Protein AF-A0A2M9B5Z3-F1 (afdb_monomer)

Solvent-accessible surface area (backbone atoms only — not comparable to full-atom values): 4572 Å² total; per-residue (Å²): 130,86,78,80,76,80,72,64,95,74,67,75,69,74,75,48,66,68,58,53,55,46,57,53,62,56,61,57,54,80,80,47,61,76,87,54,42,62,62,52,52,54,52,41,50,53,52,45,49,26,62,74,72,68,43,66,84,81,68,70,99,78,81,88,79,83,80,135

Sequence (68 aa):
MPEVRDQDPSGSTAHDPRVAAVLADLDQLADLPVEEHPGVYEAVHAKLRAVLDGADPTADPAEEPGGP

Structure (mmCIF, N/CA/C/O backbone):
data_AF-A0A2M9B5Z3-F1
#
_entry.id   AF-A0A2M9B5Z3-F1
#
loop_
_atom_site.group_PDB
_atom_site.id
_atom_site.type_symbol
_atom_site.label_atom_id
_atom_site.label_alt_id
_atom_site.label_comp_id
_atom_site.label_asym_id
_atom_site.label_entity_id
_atom_site.label_seq_id
_atom_site.pdbx_PDB_ins_code
_atom_site.Cartn_x
_atom_site.Cartn_y
_atom_site.Cartn_z
_atom_site.occupancy
_atom_site.B_iso_or_equiv
_atom_site.auth_seq_id
_atom_site.auth_comp_id
_atom_site.auth_asym_id
_atom_site.auth_atom_id
_atom_site.pdbx_PDB_model_num
ATOM 1 N N . MET A 1 1 ? -15.600 27.802 -21.471 1.00 48.81 1 MET A N 1
ATOM 2 C CA . MET A 1 1 ? -15.486 26.607 -20.615 1.00 48.81 1 MET A CA 1
ATOM 3 C C . MET A 1 1 ? -14.631 25.610 -21.380 1.00 48.81 1 MET A C 1
ATOM 5 O O . MET A 1 1 ? -15.056 25.261 -22.473 1.00 48.81 1 MET A O 1
ATOM 9 N N . PRO A 1 2 ? -13.415 25.251 -20.940 1.00 52.25 2 PRO A N 1
ATOM 10 C CA . PRO A 1 2 ? -12.686 24.160 -21.580 1.00 52.25 2 PRO A CA 1
ATOM 11 C C . PRO A 1 2 ? -13.474 22.862 -21.368 1.00 52.25 2 PRO A C 1
ATOM 13 O O . PRO A 1 2 ? -13.868 22.562 -20.241 1.00 52.25 2 PRO A O 1
ATOM 16 N N . GLU A 1 3 ? -13.761 22.148 -22.455 1.00 53.25 3 GLU A N 1
ATOM 17 C CA . GLU A 1 3 ? -14.387 20.829 -22.401 1.00 53.25 3 GLU A CA 1
ATOM 18 C C . GLU A 1 3 ? -13.480 19.868 -21.632 1.00 53.25 3 GLU A C 1
ATOM 20 O O . GLU A 1 3 ? -12.283 19.747 -21.914 1.00 53.25 3 GLU A O 1
ATOM 25 N N . VAL A 1 4 ? -14.059 19.196 -20.639 1.00 64.25 4 VAL A N 1
ATOM 26 C CA . VAL A 1 4 ? -13.469 18.005 -20.040 1.00 64.25 4 VAL A CA 1
ATOM 27 C C . VAL A 1 4 ? -13.313 16.988 -21.165 1.00 64.25 4 VAL A C 1
ATOM 29 O O . VAL A 1 4 ? -14.300 16.518 -21.717 1.00 64.25 4 VAL A O 1
ATOM 32 N N . ARG A 1 5 ? -12.073 16.720 -21.581 1.00 56.81 5 ARG A N 1
ATOM 33 C CA . ARG A 1 5 ? -11.793 15.657 -22.547 1.00 56.81 5 ARG A CA 1
ATOM 34 C C . ARG A 1 5 ? -12.380 14.366 -21.987 1.00 56.81 5 ARG A C 1
ATOM 36 O O . ARG A 1 5 ? -11.959 13.942 -20.911 1.00 56.81 5 ARG A O 1
ATOM 43 N N . ASP A 1 6 ? -13.337 13.799 -22.718 1.00 52.47 6 ASP A N 1
ATOM 44 C CA . ASP A 1 6 ? -13.782 12.414 -22.605 1.00 52.47 6 ASP A CA 1
ATOM 45 C C . ASP A 1 6 ? -12.539 11.545 -22.388 1.00 52.47 6 ASP A C 1
ATOM 47 O O . ASP A 1 6 ? -11.699 11.394 -23.280 1.00 52.47 6 ASP A O 1
ATOM 51 N N . GLN A 1 7 ? -12.350 11.069 -21.157 1.00 57.38 7 GLN A N 1
ATOM 52 C CA . GLN A 1 7 ? -11.377 10.022 -20.908 1.00 57.38 7 GLN A CA 1
ATOM 53 C C . GLN A 1 7 ? -11.960 8.782 -21.566 1.00 57.38 7 GLN A C 1
ATOM 55 O O . GLN A 1 7 ? -12.952 8.246 -21.082 1.00 57.38 7 GLN A O 1
ATOM 60 N N . ASP A 1 8 ? -11.374 8.385 -22.691 1.00 47.84 8 ASP A N 1
ATOM 61 C CA . ASP A 1 8 ? -11.653 7.130 -23.378 1.00 47.84 8 ASP A CA 1
ATOM 62 C C . ASP A 1 8 ? -11.819 6.005 -22.329 1.00 47.84 8 ASP A C 1
ATOM 64 O O . ASP A 1 8 ? -10.837 5.644 -21.671 1.00 47.84 8 ASP A O 1
ATOM 68 N N . PRO A 1 9 ? -13.023 5.426 -22.125 1.00 48.91 9 PRO A N 1
ATOM 69 C CA . PRO A 1 9 ? -13.224 4.368 -21.129 1.00 48.91 9 PRO A CA 1
ATOM 70 C C . PRO A 1 9 ? -12.524 3.058 -21.527 1.00 48.91 9 PRO A C 1
ATOM 72 O O . PRO A 1 9 ? -12.577 2.072 -20.797 1.00 48.91 9 PRO A O 1
ATOM 75 N N . SER A 1 10 ? -11.873 3.047 -22.694 1.00 48.47 10 SER A N 1
ATOM 76 C CA . SER A 1 10 ? -11.147 1.923 -23.267 1.00 48.47 10 SER A CA 1
ATOM 77 C C . SER A 1 10 ? -9.682 2.270 -23.555 1.00 48.47 10 SER A C 1
ATOM 79 O O . SER A 1 10 ? -9.057 1.668 -24.4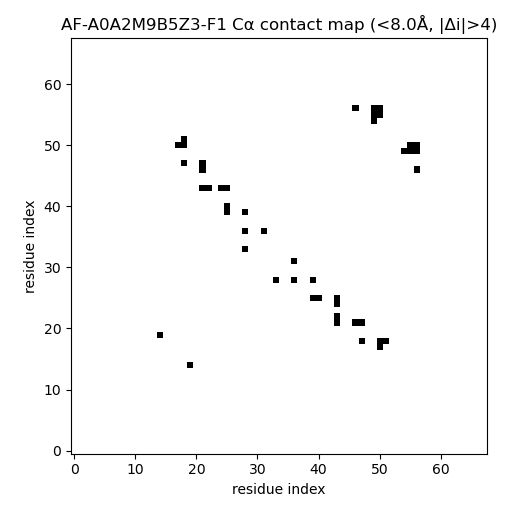32 1.00 48.47 10 SER A O 1
ATOM 81 N N . GLY A 1 11 ? -9.105 3.218 -22.810 1.00 43.91 11 GLY A N 1
ATOM 82 C CA . GLY A 1 11 ? -7.661 3.290 -22.666 1.00 43.91 11 GLY A CA 1
ATOM 83 C C . GLY A 1 11 ? -7.207 2.003 -21.997 1.00 43.91 11 GLY A C 1
ATOM 84 O O . GLY A 1 11 ? -7.321 1.869 -20.785 1.00 43.91 11 GLY A O 1
ATOM 85 N N . SER A 1 12 ? -6.746 1.033 -22.785 1.00 48.62 12 SER A N 1
ATOM 86 C CA . SER A 1 12 ? -6.014 -0.122 -22.285 1.00 48.62 12 SER A CA 1
ATOM 87 C C . SER A 1 12 ? -4.761 0.413 -21.594 1.00 48.62 12 SER A C 1
ATOM 89 O O . SER A 1 12 ? -3.691 0.474 -22.198 1.00 48.62 12 SER A O 1
ATOM 91 N N . THR A 1 13 ? -4.888 0.843 -20.336 1.00 55.41 13 THR A N 1
ATOM 92 C CA . THR A 1 13 ? -3.797 0.876 -19.378 1.00 55.41 13 THR A CA 1
ATOM 93 C C . THR A 1 13 ? -3.270 -0.539 -19.411 1.00 55.41 13 THR A C 1
ATOM 95 O O . THR A 1 13 ? -3.876 -1.446 -18.847 1.00 55.41 13 THR A O 1
ATOM 98 N N . ALA A 1 14 ? -2.208 -0.770 -20.184 1.00 55.16 14 ALA A N 1
ATOM 99 C CA . ALA A 1 14 ? -1.447 -1.993 -20.069 1.00 55.16 14 ALA A CA 1
ATOM 100 C C . ALA A 1 14 ? -1.186 -2.137 -18.570 1.00 55.16 14 ALA A C 1
ATOM 102 O O . ALA A 1 14 ? -0.525 -1.280 -17.983 1.00 55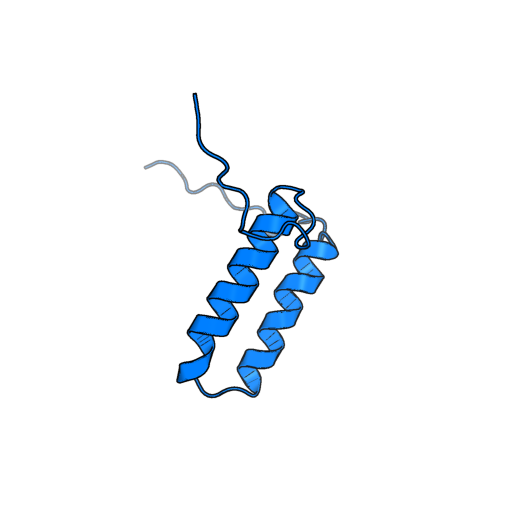.16 14 ALA A O 1
ATOM 103 N N . HIS A 1 15 ? -1.850 -3.110 -17.943 1.00 67.75 15 HIS A N 1
ATOM 104 C CA . HIS A 1 15 ? -1.719 -3.378 -16.523 1.00 67.75 15 HIS A CA 1
ATOM 105 C C . HIS A 1 15 ? -0.249 -3.732 -16.325 1.00 67.75 15 HIS A C 1
ATOM 107 O O . HIS A 1 15 ? 0.145 -4.865 -16.599 1.00 67.75 15 HIS A O 1
ATOM 113 N N . ASP A 1 16 ? 0.585 -2.755 -15.950 1.00 83.94 16 ASP A N 1
ATOM 114 C CA . ASP A 1 16 ? 1.970 -3.045 -15.610 1.00 83.94 16 ASP A CA 1
ATOM 115 C C . ASP A 1 16 ? 1.894 -4.023 -14.430 1.00 83.94 16 ASP A C 1
ATOM 117 O O . ASP A 1 16 ? 1.287 -3.697 -13.400 1.00 83.94 16 ASP A O 1
ATOM 121 N N . PRO A 1 17 ? 2.424 -5.249 -14.577 1.00 89.00 17 PRO A N 1
ATOM 122 C CA . PRO A 1 17 ? 2.265 -6.282 -13.565 1.00 89.00 17 PRO A CA 1
ATOM 123 C C . PRO A 1 17 ? 2.897 -5.866 -12.232 1.00 89.00 17 PRO A C 1
ATOM 125 O O . PRO A 1 17 ? 2.443 -6.317 -11.184 1.00 89.00 17 PRO A O 1
ATOM 128 N N . ARG A 1 18 ? 3.892 -4.966 -12.248 1.00 88.38 18 ARG A N 1
ATOM 129 C CA . ARG A 1 18 ? 4.512 -4.417 -11.036 1.00 88.38 18 ARG A CA 1
ATOM 130 C C . ARG A 1 18 ? 3.567 -3.454 -10.328 1.00 88.38 18 ARG A C 1
ATOM 132 O O . ARG A 1 18 ? 3.435 -3.523 -9.112 1.00 88.38 18 ARG A O 1
ATOM 139 N N . VAL A 1 19 ? 2.853 -2.610 -11.075 1.00 90.06 19 VAL A N 1
ATOM 140 C CA . VAL A 1 19 ? 1.813 -1.732 -10.510 1.00 90.06 19 VAL A CA 1
ATOM 141 C C . VAL A 1 19 ? 0.654 -2.563 -9.958 1.00 90.06 19 VAL A C 1
ATOM 143 O O . VAL A 1 19 ? 0.202 -2.316 -8.844 1.00 90.06 19 VAL A O 1
ATOM 146 N N . ALA A 1 20 ? 0.209 -3.588 -10.691 1.00 90.56 20 ALA A N 1
ATOM 147 C CA . ALA A 1 20 ? -0.849 -4.486 -10.231 1.00 90.56 20 ALA A CA 1
ATOM 148 C C . ALA A 1 20 ? -0.465 -5.232 -8.940 1.00 90.56 20 ALA A C 1
ATOM 150 O O . ALA A 1 20 ? -1.291 -5.345 -8.038 1.00 90.56 20 ALA A O 1
ATOM 151 N N . ALA A 1 21 ? 0.788 -5.685 -8.823 1.00 91.19 21 ALA A N 1
ATOM 152 C CA . ALA A 1 21 ? 1.294 -6.334 -7.616 1.00 91.19 21 ALA A CA 1
ATOM 153 C C . ALA A 1 21 ? 1.282 -5.397 -6.397 1.00 91.19 21 ALA A C 1
ATOM 155 O O . ALA A 1 21 ? 0.856 -5.809 -5.324 1.00 91.19 21 ALA A O 1
ATOM 156 N N . VAL A 1 22 ? 1.683 -4.132 -6.565 1.00 93.56 22 VAL A N 1
ATOM 157 C CA . VAL A 1 22 ? 1.630 -3.134 -5.482 1.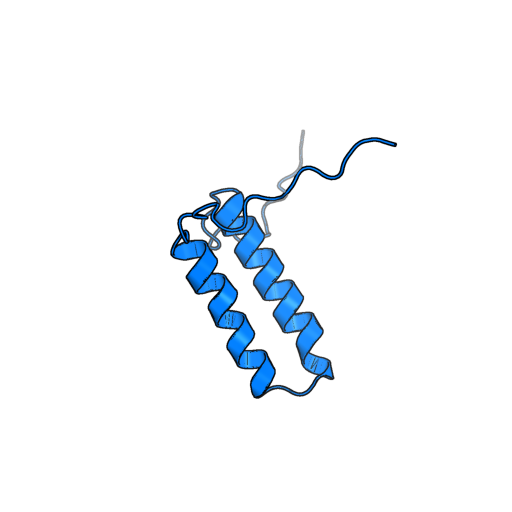00 93.56 22 VAL A CA 1
ATOM 158 C C . VAL A 1 22 ? 0.189 -2.806 -5.085 1.00 93.56 22 VAL A C 1
ATOM 160 O O . VAL A 1 22 ? -0.101 -2.638 -3.908 1.00 93.56 22 VAL A O 1
ATOM 163 N N . LEU A 1 23 ? -0.743 -2.737 -6.038 1.00 92.94 23 LEU A N 1
ATOM 164 C CA . LEU A 1 23 ? -2.154 -2.495 -5.719 1.00 92.94 23 LEU A CA 1
ATOM 165 C C . LEU A 1 23 ? -2.812 -3.682 -5.002 1.00 92.94 23 LEU A C 1
ATOM 167 O O . LEU A 1 23 ? -3.751 -3.470 -4.239 1.00 92.94 23 LEU A O 1
ATOM 171 N N . ALA A 1 24 ? -2.312 -4.906 -5.197 1.00 94.06 24 ALA A N 1
ATOM 172 C CA . ALA A 1 24 ? -2.787 -6.079 -4.467 1.00 94.06 24 ALA A CA 1
ATOM 173 C C . ALA A 1 24 ? -2.495 -6.000 -2.955 1.00 94.06 24 ALA A C 1
ATOM 175 O O . ALA A 1 24 ? -3.243 -6.579 -2.174 1.00 94.06 24 ALA A O 1
ATOM 176 N N . ASP A 1 25 ? -1.486 -5.230 -2.519 1.00 93.06 25 ASP A N 1
ATOM 177 C CA . ASP A 1 25 ? -1.251 -4.969 -1.089 1.00 93.06 25 ASP A CA 1
ATOM 178 C C . ASP A 1 25 ? -2.439 -4.246 -0.423 1.00 93.06 25 ASP A C 1
ATOM 180 O O . ASP A 1 25 ? -2.554 -4.278 0.797 1.00 93.06 25 ASP A O 1
ATOM 184 N N . LEU A 1 26 ? -3.337 -3.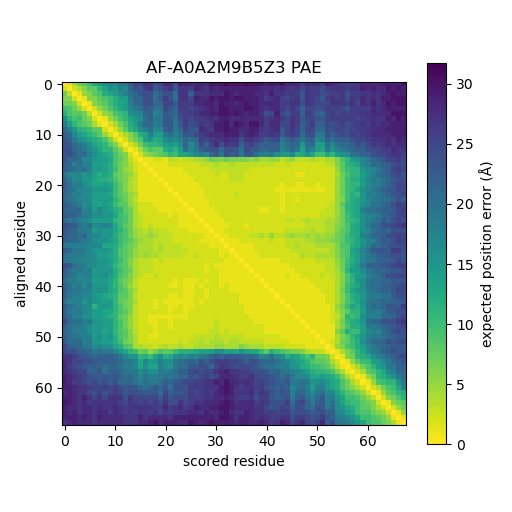592 -1.171 1.00 95.00 26 LEU A N 1
ATOM 185 C CA . LEU A 1 26 ? -4.519 -2.941 -0.588 1.00 95.00 26 LEU A CA 1
ATOM 186 C C . LEU A 1 26 ? -5.571 -3.939 -0.091 1.00 95.00 26 LEU A C 1
ATOM 188 O O . LEU A 1 26 ? -6.415 -3.558 0.717 1.00 95.00 26 LEU A O 1
ATOM 192 N N . ASP A 1 27 ? -5.516 -5.201 -0.521 1.00 95.25 27 ASP A N 1
ATOM 193 C CA . ASP A 1 27 ? -6.455 -6.242 -0.082 1.00 95.25 27 ASP A CA 1
ATOM 194 C C . ASP A 1 27 ? -6.394 -6.461 1.444 1.00 95.25 27 ASP A C 1
ATOM 196 O O . ASP A 1 27 ? -7.410 -6.727 2.083 1.00 95.25 27 ASP A O 1
ATOM 200 N N . GLN A 1 28 ? -5.235 -6.199 2.066 1.00 92.69 28 GLN A N 1
ATOM 201 C CA . GLN A 1 28 ? -5.050 -6.294 3.519 1.00 92.69 28 GLN A CA 1
ATOM 202 C C . GLN A 1 28 ? -5.941 -5.331 4.322 1.00 92.69 28 GLN A C 1
ATOM 204 O O . GLN A 1 28 ? -6.240 -5.585 5.485 1.00 92.69 28 GLN A O 1
ATOM 209 N N . LEU A 1 29 ? -6.403 -4.231 3.713 1.00 95.06 29 LEU A N 1
ATOM 210 C CA . LEU A 1 29 ? -7.286 -3.264 4.372 1.00 95.06 29 LEU A CA 1
ATOM 211 C C . LEU A 1 29 ? -8.629 -3.883 4.775 1.00 95.06 29 LEU A C 1
ATOM 213 O O . LEU A 1 29 ? -9.257 -3.398 5.714 1.00 95.06 29 LEU A O 1
ATOM 217 N N . ALA A 1 30 ? -9.070 -4.941 4.083 1.00 95.31 30 ALA A N 1
ATOM 218 C CA . ALA A 1 30 ? -10.311 -5.643 4.402 1.00 95.31 30 ALA A CA 1
ATOM 219 C C . ALA A 1 30 ? -10.258 -6.366 5.759 1.00 95.31 30 ALA A C 1
ATOM 221 O O . ALA A 1 30 ? -11.307 -6.573 6.369 1.00 95.31 30 ALA A O 1
ATOM 222 N N . ASP A 1 31 ? -9.059 -6.729 6.224 1.00 96.38 31 ASP A N 1
ATOM 223 C CA . ASP A 1 31 ? -8.845 -7.477 7.470 1.00 96.38 31 ASP A CA 1
ATOM 224 C C . ASP A 1 31 ? -8.365 -6.579 8.628 1.00 96.38 31 ASP A C 1
ATOM 226 O O . ASP A 1 31 ? -8.454 -6.950 9.798 1.00 96.38 31 ASP A O 1
ATOM 230 N N . LEU A 1 32 ? -7.895 -5.364 8.322 1.00 95.50 32 LEU A N 1
ATOM 231 C CA . LEU A 1 32 ? -7.341 -4.428 9.302 1.00 95.50 32 LEU A CA 1
ATOM 232 C C . LEU A 1 32 ? -8.373 -3.413 9.821 1.00 95.50 32 LEU A C 1
ATOM 234 O O . LEU A 1 32 ? -9.249 -2.966 9.070 1.00 95.50 32 LEU A O 1
ATOM 238 N N . PRO A 1 33 ? -8.247 -2.963 11.085 1.00 97.31 33 PRO A N 1
ATOM 239 C CA . PRO A 1 33 ? -9.050 -1.859 11.588 1.00 97.31 33 PRO A CA 1
ATOM 240 C C . PRO A 1 33 ? -8.715 -0.563 10.840 1.00 97.31 33 PRO A C 1
ATOM 242 O O . PRO A 1 33 ? -7.583 -0.338 10.414 1.00 97.31 33 PRO A O 1
ATOM 245 N N . VAL A 1 34 ? -9.704 0.327 10.732 1.00 96.19 34 VAL A N 1
ATOM 246 C CA . VAL A 1 34 ? -9.601 1.591 9.975 1.00 96.19 34 VAL A CA 1
ATOM 247 C C . VAL A 1 34 ? -8.435 2.471 10.445 1.00 96.19 34 VAL A C 1
ATOM 249 O O . VAL A 1 34 ? -7.857 3.210 9.655 1.00 96.19 34 VAL A O 1
ATOM 252 N N . GLU A 1 35 ? -8.059 2.372 11.719 1.00 97.50 35 GLU A N 1
ATOM 253 C CA . GLU A 1 35 ? -6.933 3.100 12.316 1.00 97.50 35 GLU A CA 1
ATOM 254 C C . GLU A 1 35 ? -5.577 2.734 11.681 1.00 97.50 35 GLU A C 1
ATOM 256 O O . GLU A 1 35 ? -4.685 3.577 11.634 1.00 97.50 35 GLU A O 1
ATOM 261 N N . GLU A 1 36 ? -5.438 1.519 11.138 1.00 95.69 36 GLU A N 1
ATOM 262 C CA . GLU A 1 36 ? -4.215 1.018 10.486 1.00 95.69 36 GLU A CA 1
ATOM 263 C C . GLU A 1 36 ? -4.178 1.341 8.979 1.00 95.69 36 GLU A C 1
ATOM 265 O O . GLU A 1 36 ? -3.125 1.274 8.339 1.00 95.69 36 GLU A O 1
ATOM 270 N N . HIS A 1 37 ? -5.320 1.714 8.386 1.00 95.69 37 HIS A N 1
ATOM 271 C CA . HIS A 1 37 ? -5.442 1.964 6.944 1.00 95.69 37 HIS A CA 1
ATOM 272 C C . HIS A 1 37 ? -4.488 3.049 6.424 1.00 95.69 37 HIS A C 1
ATOM 274 O O . HIS A 1 37 ? -3.894 2.836 5.365 1.00 95.69 37 HIS A O 1
ATOM 280 N N . PRO A 1 38 ? -4.276 4.186 7.124 1.00 97.31 38 PRO A N 1
ATOM 281 C CA . PRO A 1 38 ? -3.336 5.210 6.676 1.00 97.31 38 PRO A CA 1
ATOM 282 C C . PRO A 1 38 ? -1.916 4.671 6.472 1.00 97.31 38 PRO A C 1
ATOM 284 O O . PRO A 1 38 ? -1.323 4.941 5.432 1.00 97.31 38 PRO A O 1
ATOM 287 N N . GLY A 1 39 ? -1.406 3.853 7.400 1.00 96.62 39 GLY A N 1
ATOM 288 C CA . GLY A 1 39 ? -0.057 3.287 7.292 1.00 96.62 39 GLY A CA 1
ATOM 289 C C . GLY A 1 39 ? 0.087 2.345 6.095 1.00 96.62 39 GLY A C 1
ATOM 290 O O . GLY A 1 39 ? 1.089 2.382 5.378 1.00 96.62 39 GLY A O 1
ATOM 291 N N . VAL A 1 40 ? -0.953 1.557 5.811 1.00 96.25 40 VAL A N 1
ATOM 292 C CA . VAL A 1 40 ? -1.016 0.723 4.604 1.00 96.25 40 VAL A CA 1
ATOM 293 C C . VAL A 1 40 ? -1.017 1.577 3.334 1.00 96.25 40 VAL A C 1
ATOM 295 O O . VAL A 1 40 ? -0.256 1.293 2.407 1.00 96.25 40 VAL A O 1
ATOM 298 N N . TYR A 1 41 ? -1.822 2.642 3.280 1.00 96.50 41 TYR A N 1
ATOM 299 C CA . TYR A 1 41 ? -1.851 3.542 2.126 1.00 96.50 41 TYR A CA 1
ATOM 300 C C . TYR A 1 41 ? -0.505 4.227 1.889 1.00 96.50 41 TYR A C 1
ATOM 302 O O . TYR A 1 41 ? -0.054 4.294 0.745 1.00 96.50 41 TYR A O 1
ATOM 310 N N . GLU A 1 42 ? 0.156 4.705 2.944 1.00 97.12 42 GLU A N 1
ATOM 311 C CA . GLU A 1 42 ? 1.482 5.320 2.848 1.00 97.12 42 GLU A CA 1
ATOM 312 C C . GLU A 1 42 ? 2.517 4.335 2.295 1.00 97.12 42 GLU A C 1
ATOM 314 O O . GLU A 1 42 ? 3.259 4.674 1.368 1.00 97.12 42 GLU A O 1
ATOM 319 N N . ALA A 1 43 ? 2.516 3.093 2.787 1.00 96.12 43 ALA A N 1
ATOM 320 C CA . ALA A 1 43 ? 3.409 2.045 2.305 1.00 96.12 43 ALA A CA 1
ATOM 321 C C . ALA A 1 43 ? 3.160 1.703 0.826 1.00 96.12 43 ALA A C 1
ATOM 323 O O . ALA A 1 43 ? 4.103 1.645 0.033 1.00 96.12 43 ALA A O 1
ATOM 324 N N . VA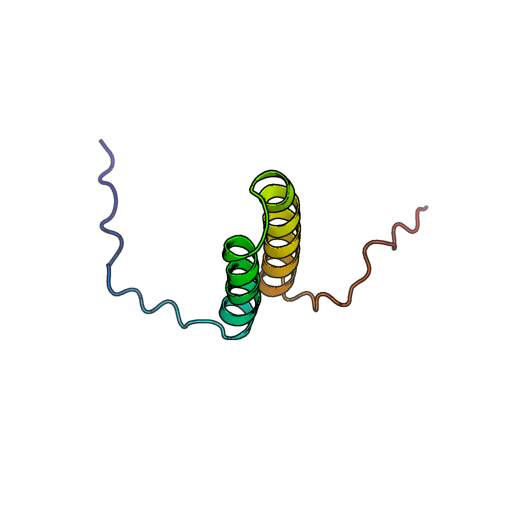L A 1 44 ? 1.898 1.519 0.427 1.00 96.00 44 VAL A N 1
ATOM 325 C CA . VAL A 1 44 ? 1.521 1.252 -0.972 1.00 96.00 44 VAL A CA 1
ATOM 326 C C . VAL A 1 44 ? 1.915 2.418 -1.874 1.00 96.00 44 VAL A C 1
ATOM 328 O O . VAL A 1 44 ? 2.459 2.204 -2.957 1.00 96.00 44 VAL A O 1
ATOM 331 N N . HIS A 1 45 ? 1.710 3.656 -1.427 1.00 95.44 45 HIS A N 1
ATOM 332 C CA . HIS A 1 45 ? 2.080 4.843 -2.188 1.00 95.44 45 HIS A CA 1
ATOM 333 C C . HIS A 1 45 ? 3.601 4.955 -2.381 1.00 95.44 45 HIS A C 1
ATOM 335 O O . HIS A 1 45 ? 4.056 5.246 -3.488 1.00 95.44 45 HIS A O 1
ATOM 341 N N . ALA A 1 46 ? 4.395 4.656 -1.347 1.00 95.19 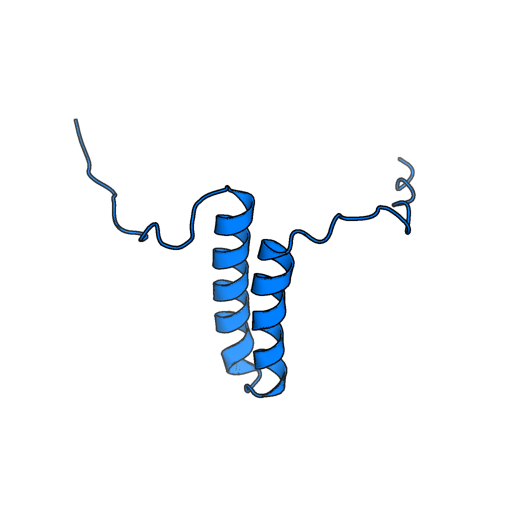46 ALA A N 1
ATOM 342 C CA . ALA A 1 46 ? 5.853 4.615 -1.447 1.00 95.19 46 ALA A CA 1
ATOM 343 C C . ALA A 1 46 ? 6.333 3.540 -2.440 1.00 95.19 46 ALA A C 1
ATOM 345 O O . ALA A 1 46 ? 7.138 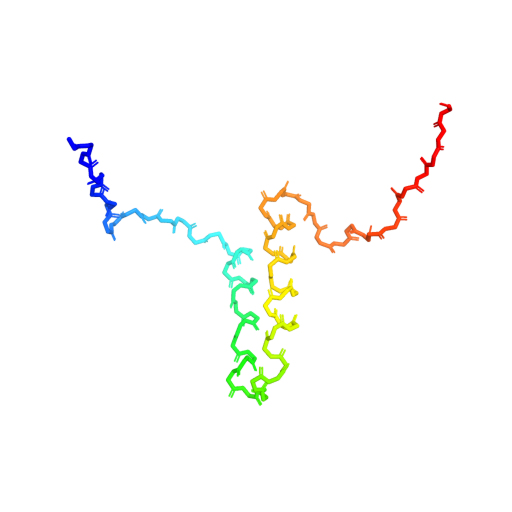3.835 -3.327 1.00 95.19 46 ALA A O 1
ATOM 346 N N . LYS A 1 47 ? 5.784 2.319 -2.357 1.00 93.69 47 LYS A N 1
ATOM 347 C CA . LYS A 1 47 ? 6.081 1.228 -3.303 1.00 93.69 47 LYS A CA 1
ATOM 348 C C . LYS A 1 47 ? 5.707 1.602 -4.737 1.00 93.69 47 LYS A C 1
ATOM 350 O O . LYS A 1 47 ? 6.486 1.372 -5.658 1.00 93.69 47 LYS A O 1
ATOM 355 N N . LEU A 1 48 ? 4.530 2.198 -4.930 1.00 93.25 48 LEU A N 1
ATOM 356 C CA . LEU A 1 48 ? 4.054 2.601 -6.250 1.00 93.25 48 LEU A CA 1
ATOM 357 C C . LEU A 1 48 ? 4.963 3.673 -6.849 1.00 93.25 48 LEU A C 1
ATOM 359 O O . LEU A 1 48 ?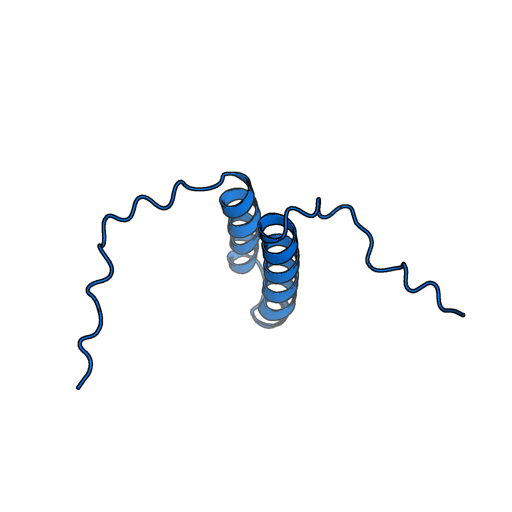 5.321 3.586 -8.021 1.00 93.25 48 LEU A O 1
ATOM 363 N N . ARG A 1 49 ? 5.384 4.649 -6.039 1.00 92.06 49 ARG A N 1
ATOM 364 C CA . ARG A 1 49 ? 6.339 5.669 -6.467 1.00 92.06 49 ARG A CA 1
ATOM 365 C C . ARG A 1 49 ? 7.654 5.046 -6.928 1.00 92.06 49 ARG A C 1
ATOM 367 O O . ARG A 1 49 ? 8.117 5.413 -7.998 1.00 92.06 49 ARG A O 1
ATOM 374 N N . ALA A 1 50 ? 8.207 4.091 -6.182 1.00 91.69 50 ALA A N 1
ATOM 375 C CA . ALA A 1 50 ? 9.436 3.395 -6.572 1.00 91.69 50 ALA A CA 1
ATOM 376 C C . ALA A 1 50 ? 9.279 2.667 -7.920 1.00 91.69 50 ALA A C 1
ATOM 378 O O . ALA A 1 50 ? 10.068 2.877 -8.840 1.00 91.69 50 ALA A O 1
ATOM 379 N N . VAL A 1 51 ? 8.192 1.901 -8.082 1.00 90.94 51 VAL A N 1
ATOM 380 C CA . VAL A 1 51 ? 7.886 1.189 -9.336 1.00 90.94 51 VAL A CA 1
ATOM 381 C C . VAL A 1 51 ? 7.780 2.143 -10.528 1.00 90.94 51 VAL A C 1
ATOM 383 O O . VAL A 1 51 ? 8.285 1.827 -11.606 1.00 90.94 51 VAL A O 1
ATOM 386 N N . LEU A 1 52 ? 7.132 3.297 -10.349 1.00 88.44 52 LEU A N 1
ATOM 387 C CA . LEU A 1 52 ? 6.942 4.289 -11.412 1.00 88.44 52 LEU A CA 1
ATOM 388 C C . LEU A 1 52 ? 8.214 5.083 -11.731 1.00 88.44 52 LEU A C 1
ATOM 390 O O . L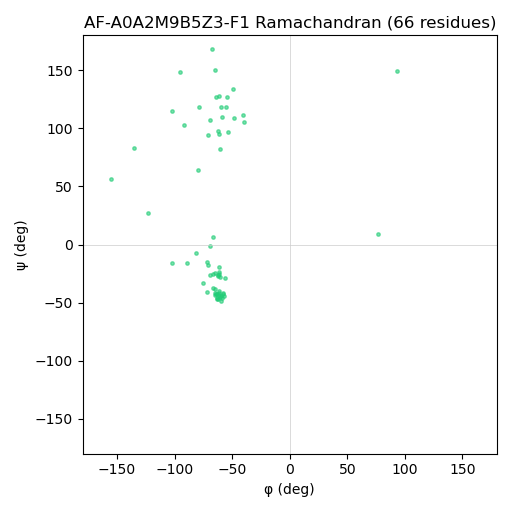EU A 1 52 ? 8.419 5.443 -12.887 1.00 88.44 52 LEU A O 1
ATOM 394 N N . ASP A 1 53 ? 9.064 5.334 -10.737 1.00 89.44 53 ASP A N 1
ATOM 395 C CA . ASP A 1 53 ? 10.373 5.974 -10.924 1.00 89.44 53 ASP A CA 1
ATOM 396 C C . ASP A 1 53 ? 11.374 5.029 -11.620 1.00 89.44 53 ASP A C 1
ATOM 398 O O . ASP A 1 53 ? 12.401 5.457 -12.140 1.00 89.44 53 ASP A O 1
ATOM 402 N N . GLY A 1 54 ? 11.061 3.727 -11.675 1.00 77.31 54 GLY A N 1
ATOM 403 C CA . GLY A 1 54 ? 11.968 2.692 -12.166 1.00 77.31 54 GLY A CA 1
ATOM 404 C C . GLY A 1 54 ? 13.055 2.325 -11.154 1.00 77.31 54 GLY A C 1
ATOM 405 O O . GLY A 1 54 ? 13.969 1.578 -11.497 1.00 77.31 54 GLY A O 1
ATOM 406 N N . ALA A 1 55 ? 12.946 2.828 -9.923 1.00 60.62 55 ALA A N 1
ATOM 407 C CA . ALA A 1 55 ? 13.781 2.445 -8.803 1.00 60.62 55 ALA A CA 1
ATOM 408 C C . ALA A 1 55 ? 13.278 1.109 -8.243 1.00 60.62 55 ALA A C 1
ATOM 410 O O . ALA A 1 55 ? 12.141 0.997 -7.777 1.00 60.62 55 ALA A O 1
ATOM 411 N N . ASP A 1 56 ? 14.119 0.077 -8.273 1.00 54.91 56 ASP A N 1
ATOM 412 C CA . ASP A 1 56 ? 13.866 -1.128 -7.491 1.00 54.91 56 ASP A CA 1
ATOM 413 C C . ASP A 1 56 ? 13.667 -0.723 -6.013 1.00 54.91 56 ASP A C 1
ATOM 415 O O . ASP A 1 56 ? 14.532 -0.049 -5.446 1.00 54.91 56 ASP A O 1
ATOM 419 N N . PRO A 1 57 ? 12.566 -1.128 -5.347 1.00 53.66 57 PRO A N 1
ATOM 420 C CA . PRO A 1 57 ? 12.246 -0.718 -3.972 1.00 53.66 57 PRO A CA 1
ATOM 421 C C . PRO A 1 57 ? 13.229 -1.253 -2.908 1.00 53.66 57 PRO A C 1
ATOM 423 O O . PRO A 1 57 ? 13.001 -1.090 -1.714 1.00 53.66 57 PRO A O 1
ATOM 426 N N . THR A 1 58 ? 14.323 -1.895 -3.328 1.00 50.91 58 THR A N 1
ATOM 427 C CA . THR A 1 58 ? 15.481 -2.268 -2.502 1.00 50.91 58 THR A CA 1
ATOM 428 C C . THR A 1 58 ? 16.460 -1.103 -2.290 1.00 50.91 58 THR A C 1
ATOM 430 O O . THR A 1 58 ? 17.381 -1.232 -1.488 1.00 50.91 58 THR A O 1
ATOM 433 N N . ALA A 1 59 ? 16.272 0.043 -2.953 1.00 47.31 59 ALA A N 1
ATOM 434 C CA . ALA A 1 59 ? 17.023 1.254 -2.636 1.00 47.31 59 ALA A CA 1
ATOM 435 C C . ALA A 1 59 ? 16.561 1.825 -1.280 1.00 47.31 59 ALA A C 1
ATOM 437 O O . ALA A 1 59 ? 15.568 2.544 -1.179 1.00 47.31 59 ALA A O 1
ATOM 438 N N . ASP A 1 60 ? 17.282 1.427 -0.238 1.00 45.69 60 ASP A N 1
ATOM 439 C CA . ASP A 1 60 ? 17.181 1.895 1.141 1.00 45.69 60 ASP A CA 1
ATOM 440 C C . ASP A 1 60 ? 17.174 3.441 1.227 1.00 45.69 60 ASP A C 1
ATOM 442 O O . ASP A 1 60 ? 17.998 4.093 0.577 1.00 45.69 60 ASP A O 1
ATOM 446 N N . PRO A 1 61 ? 16.277 4.067 2.013 1.00 53.62 61 PRO A N 1
ATOM 447 C CA . PRO A 1 61 ? 16.282 5.509 2.233 1.00 53.62 61 PRO A CA 1
ATOM 448 C C . PRO A 1 61 ? 17.350 5.900 3.270 1.00 53.62 61 PRO A C 1
ATOM 450 O O . PRO A 1 61 ? 17.023 6.396 4.347 1.00 53.62 61 PRO A O 1
ATOM 453 N N . ALA A 1 62 ? 18.630 5.689 2.962 1.00 56.22 62 ALA A N 1
ATOM 454 C CA . ALA A 1 62 ? 19.735 6.156 3.800 1.00 56.22 62 ALA A CA 1
ATOM 455 C C . ALA A 1 62 ? 21.046 6.359 3.023 1.00 56.22 62 ALA A C 1
ATOM 457 O O . ALA A 1 62 ? 22.086 5.842 3.410 1.00 56.22 62 ALA A O 1
ATOM 458 N N . GLU A 1 63 ? 21.041 7.175 1.970 1.00 49.19 63 GLU A N 1
ATOM 459 C CA . GLU A 1 63 ? 22.269 7.862 1.548 1.00 49.19 63 GLU A CA 1
ATOM 460 C C . GLU A 1 63 ? 21.970 9.331 1.240 1.00 49.19 63 GLU A C 1
ATOM 462 O O . GLU A 1 63 ? 21.796 9.753 0.100 1.00 49.19 63 GLU A O 1
ATOM 467 N N . GLU A 1 64 ? 21.949 10.133 2.303 1.00 58.69 64 GLU A N 1
ATOM 468 C CA . GLU A 1 64 ? 22.519 11.474 2.244 1.00 58.69 64 GLU A CA 1
ATOM 469 C C . GLU A 1 64 ? 23.988 11.358 2.700 1.00 58.69 64 GLU A C 1
ATOM 471 O O . GLU A 1 64 ? 24.243 11.218 3.899 1.00 58.69 64 GLU A O 1
ATOM 476 N N . PRO A 1 65 ? 24.978 11.386 1.791 1.00 47.91 65 PRO A N 1
ATOM 477 C CA . PRO A 1 65 ? 26.340 11.745 2.140 1.00 47.91 65 PRO A CA 1
ATOM 478 C C . PRO A 1 65 ? 26.590 13.186 1.685 1.00 47.91 65 PRO A C 1
ATOM 480 O O . PRO A 1 65 ? 26.555 13.514 0.499 1.00 47.91 65 PRO A O 1
ATOM 483 N N . GLY A 1 66 ? 26.806 14.066 2.659 1.00 52.28 66 GLY A N 1
ATOM 484 C CA . GLY A 1 66 ? 27.100 15.474 2.427 1.00 52.28 66 GLY A CA 1
ATOM 485 C C . GLY A 1 66 ? 28.455 15.765 1.763 1.00 52.28 66 GLY A C 1
ATOM 486 O O . GLY A 1 66 ? 29.361 14.932 1.734 1.00 52.28 66 GLY A O 1
ATOM 487 N N . GLY A 1 67 ? 28.593 17.028 1.339 1.00 38.69 67 GLY A N 1
ATOM 488 C CA . GLY A 1 67 ? 29.849 17.718 1.003 1.00 38.69 67 GLY A CA 1
ATOM 489 C C . GLY A 1 67 ? 30.248 17.657 -0.477 1.00 38.69 67 GLY A C 1
ATOM 490 O O . GLY A 1 67 ? 29.950 16.667 -1.143 1.00 38.69 67 GLY A O 1
ATOM 491 N N . PRO A 1 68 ? 30.942 18.677 -1.024 1.00 52.59 68 PRO A N 1
ATOM 492 C CA . PRO A 1 68 ? 31.834 19.632 -0.343 1.00 52.59 68 PRO A CA 1
ATOM 493 C C . PRO A 1 68 ? 31.265 21.029 -0.049 1.00 52.59 68 PRO A C 1
ATOM 495 O O . PRO A 1 68 ? 30.377 21.501 -0.791 1.00 52.59 68 PRO A O 1
#

pLDDT: mean 75.9, std 20.73, range [38.69, 97.5]

Foldseek 3Di:
DPDDPPPPPPPCPVPPVQLVVLVVLLVCVVVDDPVCNVVSVVVSVLSNVCVVVVHDPPPDPDDPDDDD

Radius of gyration: 17.37 Å; Cα contacts (8 Å, |Δi|>4): 23; chains: 1; bounding box: 47×34×36 Å

Secondary structure (DSSP, 8-state):
--------TT------HHHHHHHHGGGGGGTS-GGGHHHHHHHHHHHHHHHHHT--TTS-S-------

Organism: NCBI:txid1348852

Mean predicted aligned error: 13.41 Å